Protein AF-A0A7C4X3C9-F1 (afdb_monomer_lite)

Sequence (145 aa):
VLLFEVGSKKFLLVAADANNAVRGLRERLVNDVKIDGVKVVEICTSDTHSASGKARSPIGYSPLGELTGVDGIVNAVKELAKKAEERLADATLNTKLAYAQVKVMGEKILNDFSKIFDKAFKVTKIGGKILLIELLAIIVAAVLA

Radius of gyration: 25.03 Å; chains: 1; bounding box: 43×40×77 Å

Structure (mmCIF, N/CA/C/O backbone):
data_AF-A0A7C4X3C9-F1
#
_entry.id   AF-A0A7C4X3C9-F1
#
loop_
_atom_site.group_PDB
_atom_site.id
_atom_site.type_symbol
_atom_site.label_atom_id
_atom_site.label_alt_id
_atom_site.label_comp_id
_atom_site.label_asym_id
_atom_site.label_entity_id
_atom_site.label_seq_id
_atom_site.pdbx_PDB_ins_code
_atom_site.Cartn_x
_atom_site.Cartn_y
_atom_site.Cartn_z
_atom_site.occupancy
_atom_site.B_iso_or_equiv
_atom_site.auth_seq_id
_atom_site.auth_comp_id
_atom_site.auth_asym_id
_atom_site.auth_atom_id
_atom_site.pdbx_PDB_model_num
ATOM 1 N N . VAL A 1 1 ? -3.521 -6.090 10.541 1.00 94.50 1 VAL A N 1
ATOM 2 C CA . VAL A 1 1 ? -4.866 -5.507 10.327 1.00 94.50 1 VAL A CA 1
ATOM 3 C C . VAL A 1 1 ? -5.299 -4.845 11.619 1.00 94.50 1 VAL A C 1
ATOM 5 O O . VAL A 1 1 ? -5.188 -5.478 12.659 1.00 94.50 1 VAL A O 1
ATOM 8 N N . LEU A 1 2 ? -5.716 -3.587 11.553 1.00 95.19 2 LEU A N 1
ATOM 9 C CA . LEU A 1 2 ? -6.186 -2.783 12.674 1.00 95.19 2 LEU A CA 1
ATOM 10 C C . LEU A 1 2 ? -7.573 -2.245 12.321 1.00 95.19 2 LEU A C 1
ATOM 12 O O . LEU A 1 2 ? -7.724 -1.579 11.299 1.00 95.19 2 LEU A O 1
ATOM 16 N N . LEU A 1 3 ? -8.561 -2.536 13.160 1.00 95.38 3 LEU A N 1
ATOM 17 C CA . LEU A 1 3 ? -9.894 -1.952 13.083 1.00 95.38 3 LEU A CA 1
ATOM 18 C C . LEU A 1 3 ? -10.056 -1.006 14.269 1.00 95.38 3 LEU A C 1
ATOM 20 O O . LEU A 1 3 ? -9.744 -1.383 15.397 1.00 95.38 3 LEU A O 1
ATOM 24 N N . PHE A 1 4 ? -10.528 0.207 14.021 1.00 94.69 4 PHE A N 1
ATOM 25 C CA . PHE A 1 4 ? -10.830 1.163 15.081 1.00 94.69 4 PHE A CA 1
ATOM 26 C C . PHE A 1 4 ? -12.105 1.934 14.758 1.00 94.69 4 PHE A C 1
ATOM 28 O O . PHE A 1 4 ? -12.446 2.133 13.591 1.00 94.69 4 PHE A O 1
ATOM 35 N N . GLU A 1 5 ? -12.814 2.359 15.799 1.00 94.00 5 GLU A N 1
ATOM 36 C CA . GLU A 1 5 ? -14.067 3.095 15.687 1.00 94.00 5 GLU A CA 1
ATOM 37 C C . GLU A 1 5 ? -13.925 4.486 16.301 1.00 94.00 5 GLU A C 1
ATOM 39 O O . GLU A 1 5 ? -13.414 4.639 17.408 1.00 94.00 5 GLU A O 1
ATOM 44 N N . VAL A 1 6 ? -14.372 5.512 15.574 1.00 92.06 6 VAL A N 1
ATOM 45 C CA . VAL A 1 6 ? -14.415 6.896 16.064 1.00 92.06 6 VAL A CA 1
ATOM 46 C C . VAL A 1 6 ? -15.751 7.509 15.668 1.00 92.06 6 VAL A C 1
ATOM 48 O O . VAL A 1 6 ? -16.080 7.578 14.482 1.00 92.06 6 VAL A O 1
ATOM 51 N N . GLY A 1 7 ? -16.530 7.957 16.656 1.00 90.25 7 GLY A N 1
ATOM 52 C CA . GLY A 1 7 ? -17.842 8.570 16.419 1.00 90.25 7 GLY A CA 1
ATOM 53 C C . GLY A 1 7 ? -18.795 7.659 15.636 1.00 90.25 7 GLY A C 1
ATOM 54 O O . GLY A 1 7 ? -19.381 8.099 14.645 1.00 90.25 7 GLY A O 1
ATOM 55 N N . SER A 1 8 ? -18.886 6.385 16.035 1.00 88.88 8 SER A N 1
ATOM 56 C CA . SER A 1 8 ? -19.740 5.360 15.409 1.00 88.88 8 SER A CA 1
ATOM 57 C C . SER A 1 8 ? -19.418 5.050 13.942 1.00 88.88 8 SER A C 1
ATOM 59 O O . SER A 1 8 ? -20.273 4.599 13.177 1.00 88.88 8 SER A O 1
ATOM 61 N N . LYS A 1 9 ? -18.181 5.318 13.513 1.00 91.12 9 LYS A N 1
ATOM 62 C CA . LYS A 1 9 ? -17.665 4.977 12.182 1.00 91.12 9 LYS A CA 1
ATOM 63 C C . LYS A 1 9 ? -16.442 4.092 12.348 1.00 91.12 9 LYS A C 1
ATOM 65 O O . LYS A 1 9 ? -15.502 4.494 13.033 1.00 91.12 9 LYS A O 1
ATOM 70 N N . LYS A 1 10 ? -16.436 2.928 11.698 1.00 93.31 10 LYS A N 1
ATOM 71 C CA . LYS A 1 10 ? -15.297 2.009 11.728 1.00 93.31 10 LYS A CA 1
ATOM 72 C C . LYS A 1 10 ? -14.343 2.279 10.565 1.00 93.31 10 LYS A C 1
ATOM 74 O O . LYS A 1 10 ? -14.763 2.613 9.452 1.00 93.31 10 LYS A O 1
ATOM 79 N N . PHE A 1 11 ? -13.058 2.100 10.829 1.00 94.69 11 PHE A N 1
ATOM 80 C CA . PHE A 1 11 ? -11.954 2.306 9.900 1.00 94.69 11 PHE A CA 1
ATOM 81 C C . PHE A 1 11 ? -11.044 1.080 9.944 1.00 94.69 11 PHE A C 1
ATOM 83 O O . PHE A 1 11 ? -10.670 0.629 11.027 1.00 94.69 11 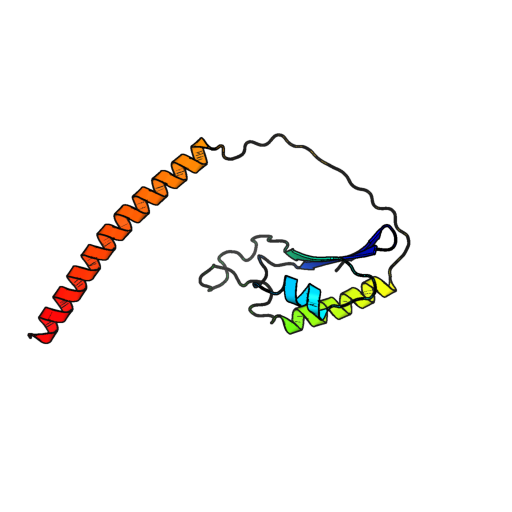PHE A O 1
ATOM 90 N N . LEU A 1 12 ? -10.692 0.542 8.775 1.00 95.62 12 LEU A N 1
ATOM 91 C CA . LEU A 1 12 ? -9.847 -0.640 8.636 1.00 95.62 12 LEU A CA 1
ATOM 92 C C . LEU A 1 12 ? -8.511 -0.262 7.994 1.00 95.62 12 LEU A C 1
ATOM 94 O O . LEU A 1 12 ? -8.465 0.156 6.839 1.00 95.62 12 LEU A O 1
ATOM 98 N N . LEU A 1 13 ? -7.423 -0.458 8.733 1.00 95.56 13 LEU A N 1
ATOM 99 C CA . LEU A 1 13 ? -6.057 -0.271 8.258 1.00 95.56 13 LEU A CA 1
ATOM 100 C C . LEU A 1 13 ? -5.357 -1.629 8.124 1.00 95.56 13 LEU A C 1
ATOM 102 O O . LEU A 1 13 ? -5.218 -2.396 9.083 1.00 95.56 13 LEU A O 1
ATOM 106 N N . VAL A 1 14 ? -4.877 -1.935 6.928 1.00 95.81 14 VAL A N 1
ATOM 107 C CA . VAL A 1 14 ? -4.144 -3.160 6.616 1.00 95.81 14 VAL A CA 1
ATOM 108 C C . VAL A 1 14 ? -2.680 -2.800 6.417 1.00 95.81 14 VAL A C 1
ATOM 110 O O . VAL A 1 14 ? -2.320 -2.222 5.406 1.00 95.81 14 VAL A O 1
ATOM 113 N N . ALA A 1 15 ? -1.821 -3.151 7.368 1.00 95.25 15 ALA A N 1
ATOM 114 C CA . ALA A 1 15 ? -0.375 -3.070 7.181 1.00 95.25 15 ALA A CA 1
ATOM 115 C C . ALA A 1 15 ? 0.151 -4.417 6.670 1.00 95.25 15 ALA A C 1
ATOM 117 O O . ALA A 1 15 ? -0.150 -5.453 7.271 1.00 95.25 15 ALA A O 1
ATOM 118 N N . ALA A 1 16 ? 0.922 -4.397 5.588 1.00 93.75 16 ALA A N 1
ATOM 119 C CA . ALA A 1 16 ? 1.577 -5.565 5.016 1.00 93.75 16 ALA A CA 1
ATOM 120 C C . ALA A 1 16 ? 3.087 -5.333 4.914 1.00 93.75 16 ALA A C 1
ATOM 122 O O . ALA A 1 16 ? 3.531 -4.264 4.494 1.00 93.75 16 ALA A O 1
ATOM 123 N N . ASP A 1 17 ? 3.876 -6.345 5.275 1.00 91.06 17 ASP A N 1
ATOM 124 C CA . ASP A 1 17 ? 5.317 -6.304 5.044 1.00 91.06 17 ASP A CA 1
ATOM 125 C C . ASP A 1 17 ? 5.609 -6.632 3.578 1.00 91.06 17 ASP A C 1
ATOM 127 O O . ASP A 1 17 ? 5.611 -7.787 3.156 1.00 91.06 17 ASP A O 1
ATOM 131 N N . ALA A 1 18 ? 5.741 -5.582 2.779 1.00 89.38 18 ALA A N 1
ATOM 132 C CA . ALA A 1 18 ? 5.942 -5.650 1.344 1.00 89.38 18 ALA A CA 1
ATOM 133 C C . ALA A 1 18 ? 6.528 -4.326 0.853 1.00 89.38 18 ALA A C 1
ATOM 135 O O . ALA A 1 18 ? 6.483 -3.323 1.562 1.00 89.38 18 ALA A O 1
ATOM 136 N N . ASN A 1 19 ? 7.043 -4.320 -0.376 1.00 88.00 19 ASN A N 1
ATOM 137 C CA . ASN A 1 19 ? 7.467 -3.092 -1.045 1.00 88.00 19 ASN A CA 1
ATOM 138 C C . ASN A 1 19 ? 6.236 -2.284 -1.495 1.00 88.00 19 ASN A C 1
ATOM 140 O O . ASN A 1 19 ? 5.725 -1.466 -0.742 1.00 88.00 19 ASN A O 1
ATOM 144 N N . ASN A 1 20 ? 5.687 -2.602 -2.668 1.00 90.56 20 ASN A N 1
ATOM 145 C CA . ASN A 1 20 ? 4.445 -2.027 -3.182 1.00 90.56 20 ASN A CA 1
ATOM 146 C C . ASN A 1 20 ? 3.364 -3.098 -3.303 1.00 90.56 20 ASN A C 1
ATOM 148 O O . ASN A 1 20 ? 3.658 -4.289 -3.264 1.00 90.56 20 ASN A O 1
ATOM 152 N N . ALA A 1 21 ? 2.118 -2.677 -3.499 1.00 93.44 21 ALA A N 1
ATOM 153 C CA . ALA A 1 21 ? 1.008 -3.555 -3.851 1.00 93.44 21 ALA A CA 1
ATOM 154 C C . ALA A 1 21 ? 0.733 -3.547 -5.358 1.00 93.44 21 ALA A C 1
ATOM 156 O O . ALA A 1 21 ? 0.992 -2.557 -6.047 1.00 93.44 21 ALA A O 1
ATOM 157 N N . VAL A 1 22 ? 0.163 -4.639 -5.874 1.00 95.12 22 VAL A N 1
ATOM 158 C CA . VAL A 1 22 ? -0.384 -4.646 -7.234 1.00 95.12 22 VAL A CA 1
ATOM 159 C C . VAL A 1 22 ? -1.517 -3.626 -7.366 1.00 95.12 22 VAL A C 1
ATOM 161 O O . VAL A 1 22 ? -2.296 -3.389 -6.436 1.00 95.12 22 VAL A O 1
ATOM 164 N N . ARG A 1 23 ? -1.631 -3.027 -8.555 1.00 94.12 23 ARG A N 1
ATOM 165 C CA . ARG A 1 23 ? -2.728 -2.106 -8.878 1.00 94.12 23 ARG A CA 1
ATOM 166 C C . ARG A 1 23 ? -4.069 -2.823 -8.720 1.00 94.12 23 ARG A C 1
ATOM 168 O O . ARG A 1 23 ? -4.202 -3.972 -9.128 1.00 94.12 23 ARG A O 1
ATOM 175 N N . GLY A 1 24 ? -5.059 -2.142 -8.151 1.00 94.62 24 GLY A N 1
ATOM 176 C CA . GLY A 1 24 ? -6.387 -2.713 -7.935 1.00 94.62 24 GLY A CA 1
ATOM 177 C C . GLY A 1 24 ? -6.551 -3.469 -6.615 1.00 94.62 24 GLY A C 1
ATOM 178 O O . GLY A 1 24 ? -7.686 -3.753 -6.241 1.00 94.62 24 GLY A O 1
ATOM 179 N N . LEU A 1 25 ? -5.474 -3.796 -5.880 1.00 95.62 25 LEU A N 1
ATOM 180 C CA . LEU A 1 25 ? -5.598 -4.525 -4.608 1.00 95.62 25 LEU A CA 1
ATOM 181 C C . LEU A 1 25 ? -6.406 -3.730 -3.575 1.00 95.62 25 LEU A C 1
ATOM 183 O O . LEU A 1 25 ? -7.279 -4.287 -2.916 1.00 95.62 25 LEU A O 1
ATOM 187 N N . ARG A 1 26 ? -6.150 -2.424 -3.459 1.00 95.00 26 ARG A N 1
ATOM 188 C CA . ARG A 1 26 ? -6.881 -1.536 -2.544 1.00 95.00 26 ARG A CA 1
ATOM 189 C C . ARG A 1 26 ? -8.371 -1.507 -2.883 1.00 95.00 26 ARG A C 1
ATOM 191 O O . ARG A 1 26 ? -9.208 -1.683 -2.007 1.00 95.00 26 ARG A O 1
ATOM 198 N N . GLU A 1 27 ? -8.700 -1.358 -4.161 1.00 94.38 27 GLU A N 1
ATOM 199 C CA . GLU A 1 27 ? -10.076 -1.338 -4.659 1.00 94.38 27 GLU A CA 1
ATOM 200 C C . GLU A 1 27 ? -10.781 -2.674 -4.401 1.00 94.38 27 GLU A C 1
ATOM 202 O O . GLU A 1 27 ? -11.926 -2.696 -3.954 1.00 94.38 27 GLU A O 1
ATOM 207 N N . ARG A 1 28 ? -10.083 -3.794 -4.621 1.00 95.06 28 ARG A N 1
ATOM 208 C CA . ARG A 1 28 ? -10.585 -5.134 -4.291 1.00 95.06 28 ARG A CA 1
ATOM 209 C C . ARG A 1 28 ? -10.855 -5.282 -2.798 1.00 95.06 28 ARG A C 1
ATOM 211 O O . ARG A 1 28 ? -11.894 -5.814 -2.434 1.00 95.06 28 ARG A O 1
ATOM 218 N N . LEU A 1 29 ? -9.989 -4.761 -1.929 1.00 93.88 29 LEU A N 1
ATOM 219 C CA . LEU A 1 29 ? -10.224 -4.779 -0.483 1.00 93.88 29 LEU A CA 1
ATOM 220 C C . LEU A 1 29 ? -11.450 -3.946 -0.090 1.00 93.88 29 LEU A C 1
ATOM 222 O O . LEU A 1 29 ? -12.296 -4.439 0.654 1.00 93.88 29 LEU A O 1
ATOM 226 N N . VAL A 1 30 ? -11.582 -2.728 -0.622 1.00 92.62 30 VAL A N 1
ATOM 227 C CA . VAL A 1 30 ? -12.747 -1.856 -0.385 1.00 92.62 30 VAL A CA 1
ATOM 228 C C . VAL A 1 30 ? -14.049 -2.545 -0.810 1.00 92.62 30 VAL A C 1
ATOM 230 O O . VAL A 1 30 ? -15.036 -2.510 -0.077 1.00 92.62 30 VAL A O 1
ATOM 233 N N . ASN A 1 31 ? -14.049 -3.194 -1.975 1.00 91.50 31 ASN A N 1
ATOM 234 C CA . ASN A 1 31 ? -15.249 -3.801 -2.543 1.00 91.50 31 ASN A CA 1
ATOM 235 C C . ASN A 1 31 ? -15.607 -5.145 -1.916 1.00 91.50 31 ASN A C 1
ATOM 237 O O . ASN A 1 31 ? -16.792 -5.433 -1.766 1.00 91.50 31 ASN A O 1
ATOM 241 N N . ASP A 1 32 ? -14.618 -5.965 -1.566 1.00 90.62 32 ASP A N 1
ATOM 242 C CA . ASP A 1 32 ? -14.871 -7.362 -1.235 1.00 90.62 32 ASP A CA 1
ATOM 243 C C . ASP A 1 32 ? -14.910 -7.601 0.269 1.00 90.62 32 ASP A C 1
ATOM 245 O O . ASP A 1 32 ? -15.679 -8.462 0.690 1.00 90.62 32 ASP A O 1
ATOM 249 N N . VAL A 1 33 ? -14.106 -6.891 1.078 1.00 84.94 33 VAL A N 1
ATOM 250 C CA . VAL A 1 33 ? -13.974 -7.166 2.524 1.00 84.94 33 VAL A CA 1
ATOM 251 C C . VAL A 1 33 ? -15.286 -6.941 3.274 1.00 84.94 33 VAL A C 1
ATOM 253 O O . VAL A 1 33 ? -15.565 -7.718 4.178 1.00 84.94 33 VAL A O 1
ATOM 256 N N . LYS A 1 34 ? -16.069 -5.928 2.868 1.00 79.81 34 LYS A N 1
ATOM 257 C CA . LYS A 1 34 ? -17.407 -5.548 3.372 1.00 79.81 34 LYS A CA 1
ATOM 258 C C . LYS A 1 34 ? -17.692 -5.994 4.813 1.00 79.81 34 LYS A C 1
ATOM 260 O O . LYS A 1 34 ? -18.258 -7.058 5.043 1.00 79.81 34 LYS A O 1
ATOM 265 N N . ILE A 1 35 ? -17.331 -5.140 5.766 1.00 76.00 35 ILE A N 1
ATOM 266 C CA . ILE A 1 35 ? -17.639 -5.313 7.192 1.00 76.00 35 ILE A CA 1
ATOM 267 C C . ILE A 1 35 ? -18.614 -4.221 7.608 1.00 76.00 35 ILE A C 1
ATOM 269 O O . ILE A 1 35 ? -18.460 -3.060 7.210 1.00 76.00 35 ILE A O 1
ATOM 273 N N . ASP A 1 36 ? -19.607 -4.588 8.411 1.00 79.69 36 ASP A N 1
ATOM 274 C CA . ASP A 1 36 ? -20.685 -3.692 8.805 1.00 79.69 36 ASP A CA 1
ATOM 275 C C . ASP A 1 36 ? -20.159 -2.466 9.563 1.00 79.69 36 ASP A C 1
ATOM 277 O O . ASP A 1 36 ? -19.486 -2.548 10.595 1.00 79.69 36 ASP A O 1
ATOM 281 N N . GLY A 1 37 ? -20.483 -1.286 9.031 1.00 79.75 37 GLY A N 1
ATOM 282 C CA . GLY A 1 37 ? -20.086 0.003 9.601 1.00 79.75 37 GLY A CA 1
ATOM 283 C C . GLY A 1 37 ? -18.673 0.474 9.234 1.00 79.75 37 GLY A C 1
ATOM 284 O O . GLY A 1 37 ? -18.299 1.583 9.632 1.00 79.75 37 GLY A O 1
ATOM 285 N N . VAL A 1 38 ? -17.898 -0.301 8.459 1.00 86.00 38 VAL A N 1
ATOM 286 C CA . VAL A 1 38 ? -16.583 0.133 7.957 1.00 86.00 38 VAL A CA 1
ATOM 287 C C . VAL A 1 38 ? -16.753 1.122 6.810 1.00 86.00 38 VAL A C 1
ATOM 289 O O . VAL A 1 38 ? -17.265 0.787 5.745 1.00 86.00 38 VAL A O 1
ATOM 292 N N . LYS A 1 39 ? -16.309 2.363 7.031 1.00 83.81 39 LYS A N 1
ATOM 293 C CA . LYS A 1 39 ? -16.395 3.446 6.039 1.00 83.81 39 LYS A CA 1
ATOM 294 C C . LYS A 1 39 ? -15.164 3.567 5.156 1.00 83.81 39 LYS A C 1
ATOM 296 O O . LYS A 1 39 ? -15.271 4.049 4.034 1.00 83.81 39 LYS A O 1
ATOM 301 N N . VAL A 1 40 ? -14.004 3.192 5.684 1.00 88.12 40 VAL A N 1
ATOM 302 C CA . VAL A 1 40 ? -12.714 3.352 5.012 1.00 88.12 40 VAL A CA 1
ATOM 303 C C . VAL A 1 40 ? -11.911 2.078 5.197 1.00 88.12 40 VAL A C 1
ATOM 305 O O . VAL A 1 40 ? -11.777 1.588 6.320 1.00 88.12 40 VAL A O 1
ATOM 308 N N . VAL A 1 41 ? -11.373 1.574 4.091 1.00 93.81 41 VAL A N 1
ATOM 309 C CA . VAL A 1 41 ? -10.418 0.469 4.058 1.00 93.81 41 VAL A CA 1
ATOM 310 C C . VAL A 1 41 ? -9.175 0.982 3.363 1.00 93.81 41 VAL A C 1
ATOM 312 O O . VAL A 1 41 ? -9.259 1.412 2.215 1.00 93.81 41 VAL A O 1
ATOM 315 N N . GLU A 1 42 ? -8.038 0.923 4.046 1.00 94.69 42 GLU A N 1
ATOM 316 C CA . GLU A 1 42 ? -6.758 1.276 3.447 1.00 94.69 42 GLU A CA 1
ATOM 317 C C . GLU A 1 42 ? -5.696 0.213 3.675 1.00 94.69 42 GLU A C 1
ATOM 319 O O . GLU A 1 42 ? -5.658 -0.440 4.720 1.00 94.69 42 GLU A O 1
ATOM 324 N N . ILE A 1 43 ? -4.833 0.044 2.673 1.00 95.06 43 ILE A N 1
ATOM 325 C CA . ILE A 1 43 ? -3.683 -0.855 2.722 1.00 95.06 43 ILE A CA 1
ATOM 326 C C . ILE A 1 43 ? -2.389 -0.053 2.636 1.00 95.06 43 ILE A C 1
ATOM 328 O O . ILE A 1 43 ? -2.217 0.799 1.768 1.00 95.06 43 ILE A O 1
ATOM 332 N N . CYS A 1 44 ? -1.473 -0.344 3.548 1.00 94.31 44 CYS A N 1
ATOM 333 C CA . CYS A 1 44 ? -0.162 0.268 3.647 1.00 94.31 44 CYS A CA 1
ATOM 334 C C . CYS A 1 44 ? 0.899 -0.826 3.583 1.00 94.31 44 CYS A C 1
ATOM 336 O O . CYS A 1 44 ? 0.766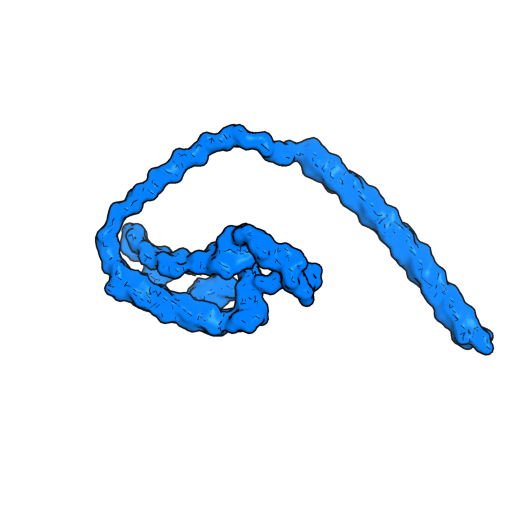 -1.877 4.216 1.00 94.31 44 CYS A O 1
ATOM 338 N N . THR A 1 45 ? 1.963 -0.562 2.842 1.00 93.56 45 THR A N 1
ATOM 339 C CA . THR A 1 45 ? 3.135 -1.426 2.764 1.00 93.56 45 THR A CA 1
ATOM 340 C C . THR A 1 45 ? 4.297 -0.792 3.526 1.00 93.56 45 THR A C 1
ATOM 342 O O . THR A 1 45 ? 4.377 0.430 3.645 1.00 93.56 45 THR A O 1
ATOM 345 N N . SER A 1 46 ? 5.155 -1.621 4.120 1.00 89.12 46 SER A N 1
ATOM 346 C CA . SER A 1 46 ? 6.293 -1.167 4.933 1.00 89.12 46 SER A CA 1
ATOM 347 C C . SER A 1 46 ? 7.419 -0.546 4.100 1.00 89.12 46 SER A C 1
ATOM 349 O O . SER A 1 46 ? 8.160 0.282 4.620 1.00 89.12 46 SER A O 1
ATOM 351 N N . ASP A 1 47 ? 7.564 -0.995 2.850 1.00 85.38 47 ASP A N 1
ATOM 352 C CA . ASP A 1 47 ? 8.681 -0.727 1.944 1.00 85.38 47 ASP A CA 1
ATOM 353 C C . ASP A 1 47 ? 10.038 -0.617 2.650 1.00 85.38 47 ASP A C 1
ATOM 355 O O . ASP A 1 47 ? 10.758 0.377 2.576 1.00 85.38 47 ASP A O 1
ATOM 359 N N . THR A 1 48 ? 10.413 -1.689 3.354 1.00 80.06 48 THR A N 1
ATOM 360 C CA . THR A 1 48 ? 11.700 -1.749 4.066 1.00 80.06 48 THR A CA 1
ATOM 361 C C . THR A 1 48 ? 12.918 -1.775 3.130 1.00 80.06 48 THR A C 1
ATOM 363 O O . THR A 1 48 ? 14.046 -1.835 3.617 1.00 80.06 48 THR A O 1
ATOM 366 N N . HIS A 1 49 ? 12.725 -1.804 1.800 1.00 75.06 49 HIS A N 1
ATOM 367 C CA . HIS A 1 49 ? 13.749 -1.997 0.758 1.00 75.06 49 HIS A CA 1
ATOM 368 C C . HIS A 1 49 ? 14.683 -3.215 0.934 1.00 75.06 49 HIS A C 1
ATOM 370 O O . HIS A 1 49 ? 15.586 -3.432 0.124 1.00 75.06 49 HIS A O 1
ATOM 376 N N . SER A 1 50 ? 14.439 -4.079 1.920 1.00 72.06 50 SER A N 1
ATOM 377 C CA . SER A 1 50 ? 15.272 -5.244 2.249 1.00 72.06 50 SER A CA 1
ATOM 378 C C . SER A 1 50 ? 15.358 -6.282 1.117 1.00 72.06 50 SER A C 1
ATOM 380 O O . SER A 1 50 ? 16.359 -6.999 0.996 1.00 72.06 50 SER A O 1
ATOM 382 N N . ALA A 1 51 ? 14.327 -6.344 0.269 1.00 66.31 51 ALA A N 1
ATOM 383 C CA . ALA A 1 51 ? 14.215 -7.235 -0.887 1.00 66.31 51 ALA A CA 1
ATOM 384 C C . ALA A 1 51 ? 14.536 -6.557 -2.238 1.00 66.31 51 ALA A C 1
ATOM 386 O O . ALA A 1 51 ? 14.524 -7.221 -3.277 1.00 66.31 51 ALA A O 1
ATOM 387 N N . SER A 1 52 ? 14.831 -5.253 -2.243 1.00 67.31 52 SER A N 1
ATOM 388 C CA . SER A 1 52 ? 15.059 -4.472 -3.464 1.00 67.31 52 SER A CA 1
ATOM 389 C C . SER A 1 52 ? 16.312 -4.946 -4.206 1.00 67.31 52 SER A C 1
ATOM 391 O O . SER A 1 52 ? 17.372 -5.109 -3.605 1.00 67.31 52 SER A O 1
ATOM 393 N N . GLY A 1 53 ? 16.198 -5.190 -5.514 1.00 64.50 53 GLY A N 1
ATOM 394 C CA . GLY A 1 53 ? 17.299 -5.659 -6.365 1.00 64.50 53 GLY A CA 1
ATOM 395 C C . GLY A 1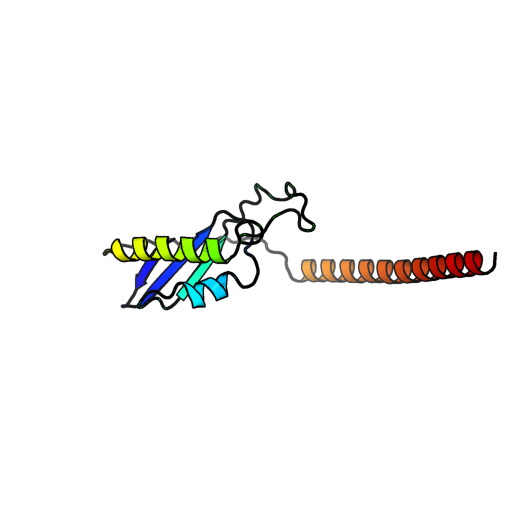 53 ? 17.668 -7.137 -6.187 1.00 64.50 53 GLY A C 1
ATOM 396 O O . GLY A 1 53 ? 18.577 -7.617 -6.859 1.00 64.50 53 GLY A O 1
ATOM 397 N N . LYS A 1 54 ? 16.970 -7.873 -5.309 1.00 70.94 54 LYS A N 1
ATOM 398 C CA . LYS A 1 54 ? 17.178 -9.318 -5.104 1.00 70.94 54 LYS A CA 1
ATOM 399 C C . LYS A 1 54 ? 16.259 -10.172 -5.973 1.00 70.94 54 LYS A C 1
ATOM 401 O O . LYS A 1 54 ? 16.598 -11.313 -6.283 1.00 70.94 54 LYS A O 1
ATOM 406 N N . ALA A 1 55 ? 15.103 -9.641 -6.367 1.00 72.69 55 ALA A N 1
ATOM 407 C CA . ALA A 1 55 ? 14.194 -10.349 -7.255 1.00 72.69 55 ALA A CA 1
ATOM 408 C C . ALA A 1 55 ? 14.673 -10.233 -8.707 1.00 72.69 55 ALA A C 1
ATOM 410 O O . ALA A 1 55 ? 14.963 -9.138 -9.190 1.00 72.69 55 ALA A O 1
ATOM 411 N N . ARG A 1 56 ? 14.680 -11.355 -9.433 1.00 72.56 56 ARG A N 1
ATOM 412 C CA . ARG A 1 56 ? 14.858 -11.381 -10.895 1.00 72.56 56 ARG A CA 1
ATOM 413 C C . ARG A 1 56 ? 13.567 -10.957 -11.606 1.00 72.56 56 ARG A C 1
ATOM 415 O O . ARG A 1 56 ? 13.022 -11.712 -12.403 1.00 72.56 56 ARG A O 1
ATOM 422 N N . SER A 1 57 ? 13.052 -9.775 -11.282 1.00 77.62 57 SER A N 1
ATOM 423 C CA . SER A 1 57 ? 11.926 -9.156 -11.985 1.00 77.62 57 SER A CA 1
ATOM 424 C C . SER A 1 57 ? 12.404 -7.904 -12.731 1.00 77.62 57 SER A C 1
ATOM 426 O O . SER A 1 57 ? 13.407 -7.308 -12.327 1.00 77.62 57 SER A O 1
ATOM 428 N N . PRO A 1 58 ? 11.700 -7.456 -13.789 1.00 76.62 58 PRO A N 1
ATOM 429 C CA . PRO A 1 58 ? 12.077 -6.254 -14.542 1.00 76.62 58 PRO A CA 1
ATOM 430 C C . PRO A 1 58 ? 12.190 -4.989 -13.683 1.00 76.62 58 PRO A C 1
ATOM 432 O O . PRO A 1 58 ? 12.931 -4.073 -14.024 1.00 76.62 58 PRO A O 1
ATOM 435 N N . ILE A 1 59 ? 11.456 -4.945 -12.568 1.00 81.12 59 ILE A N 1
ATOM 436 C CA . ILE A 1 59 ? 11.431 -3.820 -11.626 1.00 81.12 59 ILE A CA 1
ATOM 437 C C . ILE A 1 59 ? 12.250 -4.084 -10.350 1.00 81.12 59 ILE A C 1
ATOM 439 O O . ILE A 1 59 ? 12.286 -3.237 -9.465 1.00 81.12 59 ILE A O 1
ATOM 443 N N . GLY A 1 60 ? 12.918 -5.240 -10.237 1.00 79.94 60 GLY A N 1
ATOM 444 C CA . GLY A 1 60 ? 13.827 -5.577 -9.132 1.00 79.94 60 GLY A CA 1
ATOM 445 C C . GLY A 1 60 ? 13.163 -5.995 -7.811 1.00 79.94 60 GLY A C 1
ATOM 446 O O . GLY A 1 60 ? 13.866 -6.194 -6.820 1.00 79.94 60 GLY A O 1
ATOM 447 N N . TYR A 1 61 ? 11.837 -6.140 -7.776 1.00 83.12 61 TYR A N 1
ATOM 448 C CA . TYR A 1 61 ? 11.048 -6.666 -6.652 1.00 83.12 61 TYR A CA 1
ATOM 449 C C . TYR A 1 61 ? 9.734 -7.293 -7.158 1.00 83.12 61 TYR A C 1
ATOM 451 O O . TYR A 1 61 ? 9.385 -7.135 -8.328 1.00 83.12 61 TYR A O 1
ATOM 459 N N . SER A 1 62 ? 9.007 -8.003 -6.291 1.00 87.50 62 SER A N 1
ATOM 460 C CA . SER A 1 62 ? 7.656 -8.504 -6.585 1.00 87.50 62 SER A CA 1
ATOM 461 C C . SER A 1 62 ? 6.623 -7.753 -5.732 1.00 87.50 62 SER A C 1
ATOM 463 O O . SER A 1 62 ? 6.754 -7.766 -4.502 1.00 87.50 62 SER A O 1
ATOM 465 N N . PRO A 1 63 ? 5.643 -7.044 -6.327 1.00 91.06 63 PRO A N 1
ATOM 466 C CA . PRO A 1 63 ? 4.595 -6.370 -5.570 1.00 91.06 63 PRO A CA 1
ATOM 467 C C . PRO A 1 63 ? 3.696 -7.365 -4.823 1.00 91.06 63 PRO A C 1
ATOM 469 O O . PRO A 1 63 ? 3.396 -8.456 -5.310 1.00 91.06 63 PRO A O 1
ATOM 472 N N . LEU A 1 64 ? 3.185 -6.958 -3.662 1.00 93.25 64 LEU A N 1
ATOM 473 C CA . LEU A 1 64 ? 2.187 -7.705 -2.907 1.00 93.25 64 LEU A CA 1
ATOM 474 C C . LEU A 1 64 ? 0.971 -8.004 -3.790 1.00 93.25 64 LEU A C 1
ATOM 476 O O . LEU A 1 64 ? 0.314 -7.089 -4.288 1.00 93.25 64 LEU A O 1
ATOM 480 N N . GLY A 1 65 ? 0.673 -9.293 -3.942 1.00 94.19 65 GLY A N 1
ATOM 481 C CA . GLY A 1 65 ? -0.419 -9.804 -4.770 1.00 94.19 65 GLY A CA 1
ATOM 482 C C . GLY A 1 65 ? 0.003 -10.324 -6.140 1.00 94.19 65 GLY A C 1
ATOM 483 O O . GLY A 1 65 ? -0.798 -11.016 -6.758 1.00 94.19 65 GLY A O 1
ATOM 484 N N . GLU A 1 66 ? 1.238 -10.079 -6.590 1.00 92.38 66 GLU A N 1
ATOM 485 C CA . GLU A 1 66 ? 1.743 -10.643 -7.850 1.00 92.38 66 GLU A CA 1
ATOM 486 C C . GLU A 1 66 ? 1.948 -12.160 -7.735 1.00 92.38 66 GLU A C 1
ATOM 488 O O . GLU A 1 66 ? 1.397 -12.918 -8.526 1.00 92.38 66 GLU A O 1
ATOM 493 N N . LEU A 1 67 ? 2.685 -12.609 -6.714 1.00 90.19 67 LEU A N 1
ATOM 494 C CA . LEU A 1 67 ? 2.939 -14.037 -6.475 1.00 90.19 67 LEU A CA 1
ATOM 495 C C . LEU A 1 67 ? 1.895 -14.681 -5.557 1.00 90.19 67 LEU A C 1
ATOM 497 O O . LEU A 1 67 ? 1.504 -15.824 -5.758 1.00 90.19 67 LEU A O 1
ATOM 501 N N . THR A 1 68 ? 1.441 -13.951 -4.536 1.00 90.62 68 THR A N 1
ATOM 502 C CA . THR A 1 68 ? 0.468 -14.442 -3.543 1.00 90.62 68 THR A CA 1
ATOM 503 C C . THR A 1 68 ? -0.957 -14.522 -4.100 1.00 90.62 68 THR A C 1
ATOM 505 O O . THR A 1 68 ? -1.785 -15.253 -3.564 1.00 90.62 68 THR A O 1
ATOM 508 N N . GLY A 1 69 ? -1.251 -13.772 -5.167 1.00 95.12 69 GLY A N 1
ATOM 509 C CA . GLY A 1 69 ? -2.597 -13.617 -5.705 1.00 95.12 69 GLY A CA 1
ATOM 510 C C . GLY A 1 69 ? -3.463 -12.665 -4.873 1.00 95.12 69 GLY A C 1
ATOM 511 O O . GLY A 1 69 ? -3.422 -12.638 -3.642 1.00 95.12 69 GLY A O 1
ATOM 512 N N . VAL A 1 70 ? -4.278 -11.867 -5.562 1.00 95.94 70 VAL A N 1
ATOM 513 C CA . VAL A 1 70 ? -5.143 -10.857 -4.933 1.00 95.94 70 VAL A CA 1
ATOM 514 C C . VAL A 1 70 ? -6.226 -11.496 -4.063 1.00 95.94 70 VAL A C 1
ATOM 516 O O . VAL A 1 70 ? -6.454 -11.039 -2.945 1.00 95.94 70 VAL A O 1
ATOM 519 N N . ASP A 1 71 ? -6.858 -12.574 -4.529 1.00 95.69 71 ASP A N 1
ATOM 520 C CA . ASP A 1 71 ? -7.974 -13.203 -3.811 1.00 95.69 71 ASP A CA 1
ATOM 521 C C . ASP A 1 71 ? -7.533 -13.808 -2.473 1.00 95.69 71 ASP A C 1
ATOM 523 O O . ASP A 1 71 ? -8.237 -13.684 -1.470 1.00 95.69 71 ASP A O 1
ATOM 527 N N . GLY A 1 72 ? -6.330 -14.391 -2.430 1.00 95.56 72 GLY A N 1
ATOM 528 C CA . GLY A 1 72 ? -5.741 -14.910 -1.196 1.00 95.56 72 GLY A CA 1
ATOM 529 C C . GLY A 1 72 ? -5.544 -13.810 -0.152 1.00 95.56 72 GLY A C 1
ATOM 530 O O . GLY A 1 72 ? -5.905 -13.984 1.012 1.00 95.56 72 GLY A O 1
ATOM 531 N N . ILE A 1 73 ? -5.054 -12.642 -0.578 1.00 96.25 73 ILE A N 1
ATOM 532 C CA . ILE A 1 73 ? -4.878 -11.482 0.304 1.00 96.25 73 ILE A CA 1
ATOM 533 C C . ILE A 1 73 ? -6.230 -10.955 0.788 1.00 96.25 73 ILE A C 1
ATOM 535 O O . ILE A 1 73 ? -6.393 -10.705 1.980 1.00 96.25 73 ILE A O 1
ATOM 539 N N . VAL A 1 74 ? -7.207 -10.801 -0.110 1.00 95.31 74 VAL A N 1
ATOM 540 C CA . VAL A 1 74 ? -8.551 -10.322 0.244 1.00 95.31 74 VAL A CA 1
ATOM 541 C C . VAL A 1 74 ? -9.195 -11.235 1.288 1.00 95.31 74 VAL A C 1
ATOM 543 O O . VAL A 1 74 ? -9.724 -10.744 2.285 1.00 95.31 74 VAL A O 1
ATOM 546 N N . ASN A 1 75 ? -9.111 -12.554 1.104 1.00 94.88 75 ASN A N 1
ATOM 547 C CA . ASN A 1 75 ? -9.657 -13.522 2.054 1.00 94.88 75 ASN A CA 1
ATOM 548 C C . ASN A 1 75 ? -8.929 -13.475 3.402 1.00 94.88 75 ASN A C 1
ATOM 550 O O . ASN A 1 75 ? -9.580 -13.422 4.445 1.00 94.88 75 ASN A O 1
ATOM 554 N N . ALA A 1 76 ? -7.597 -13.389 3.395 1.00 95.81 76 ALA A N 1
ATOM 555 C CA . ALA A 1 76 ? -6.828 -13.236 4.626 1.00 95.81 76 ALA A CA 1
ATOM 556 C C . ALA A 1 76 ? -7.208 -11.950 5.381 1.00 95.81 76 ALA A C 1
ATOM 558 O O . ALA A 1 76 ? -7.398 -11.972 6.598 1.00 95.81 76 ALA A O 1
ATOM 559 N N . VAL A 1 77 ? -7.379 -10.827 4.675 1.00 95.62 77 VAL A N 1
ATOM 560 C CA . VAL A 1 77 ? -7.814 -9.569 5.295 1.00 95.62 77 VAL A CA 1
ATOM 561 C C . VAL A 1 77 ? -9.227 -9.688 5.860 1.00 95.62 77 VAL A C 1
ATOM 563 O O . VAL A 1 77 ? -9.440 -9.228 6.978 1.00 95.62 77 VAL A O 1
ATOM 566 N N . LYS A 1 78 ? -10.170 -10.324 5.152 1.00 93.44 78 LYS A N 1
ATOM 567 C CA . LYS A 1 78 ? -11.535 -10.568 5.655 1.00 93.44 78 LYS A CA 1
ATOM 568 C C . LYS A 1 78 ? -11.530 -11.287 6.997 1.00 93.44 78 LYS A C 1
ATOM 570 O O . LYS A 1 78 ? -12.149 -10.820 7.950 1.00 93.44 78 LYS A O 1
ATOM 575 N N . GLU A 1 79 ? -10.805 -12.397 7.084 1.00 94.62 79 GLU A N 1
ATOM 576 C CA . GLU A 1 79 ? -10.723 -13.185 8.315 1.00 94.62 79 GLU A CA 1
ATOM 577 C C . GLU A 1 79 ? -10.084 -12.396 9.459 1.00 94.62 79 GLU A C 1
ATOM 579 O O . GLU A 1 79 ? -10.579 -12.406 10.588 1.00 94.62 79 GLU A O 1
ATOM 584 N N . LEU A 1 80 ? -8.990 -11.686 9.174 1.00 95.88 80 LEU A N 1
ATOM 585 C CA . LEU A 1 80 ? -8.295 -10.869 10.167 1.00 95.88 80 LEU A CA 1
ATOM 586 C C . LEU A 1 80 ? -9.146 -9.692 10.642 1.00 95.88 80 LEU A C 1
ATOM 588 O O . LEU A 1 80 ? -9.094 -9.331 11.815 1.00 95.88 80 LEU A O 1
ATOM 592 N N . ALA A 1 81 ? -9.923 -9.094 9.750 1.00 94.38 81 ALA A N 1
ATOM 593 C CA . ALA A 1 81 ? -10.758 -7.954 10.068 1.00 94.38 81 ALA A CA 1
ATOM 594 C C . ALA A 1 81 ? -11.998 -8.362 10.880 1.00 94.38 81 ALA A C 1
ATOM 596 O O . ALA A 1 81 ? -12.328 -7.669 11.839 1.00 94.38 81 ALA A O 1
ATOM 597 N N . LYS A 1 82 ? -12.595 -9.533 10.611 1.00 93.00 82 LYS A N 1
ATOM 598 C CA . LYS A 1 82 ? -13.629 -10.119 11.481 1.00 93.00 82 LYS A CA 1
ATOM 599 C C . LYS A 1 82 ? -13.100 -10.369 12.899 1.00 93.00 82 LYS A C 1
ATOM 601 O O . LYS A 1 82 ? -13.720 -9.965 13.875 1.00 93.00 82 LYS A O 1
ATOM 606 N N . LYS A 1 83 ? -11.903 -10.954 13.021 1.00 95.44 83 LYS A N 1
ATOM 607 C CA . LYS A 1 83 ? -11.244 -11.140 14.328 1.00 95.44 83 LYS A CA 1
ATOM 608 C C . LYS A 1 83 ? -10.940 -9.813 15.029 1.00 95.44 83 LYS A C 1
ATOM 610 O O . LYS A 1 83 ? -10.938 -9.760 16.254 1.00 95.44 83 LYS A O 1
ATOM 615 N N . ALA A 1 84 ? -10.632 -8.758 14.275 1.00 94.50 84 ALA A N 1
ATOM 616 C CA . ALA A 1 84 ? -10.407 -7.430 14.837 1.00 94.50 84 ALA A CA 1
ATOM 617 C C . ALA A 1 84 ? -11.713 -6.812 15.360 1.00 94.50 84 ALA A C 1
ATOM 619 O O . ALA A 1 84 ? -11.702 -6.197 16.420 1.00 94.50 84 ALA A O 1
ATOM 620 N N . GLU A 1 85 ? -12.827 -7.022 14.656 1.00 93.44 85 GLU A N 1
ATOM 621 C CA . GLU A 1 85 ? -14.165 -6.592 15.074 1.00 93.44 85 GLU A CA 1
ATOM 622 C C . GLU A 1 85 ? -14.632 -7.290 16.354 1.00 93.44 85 GLU A C 1
ATOM 624 O O . GLU A 1 85 ? -15.073 -6.621 17.283 1.00 93.44 85 GLU A O 1
ATOM 629 N N . GLU A 1 86 ? -14.448 -8.607 16.457 1.00 94.38 86 GLU A N 1
ATOM 630 C CA . GLU A 1 86 ? -14.769 -9.386 17.667 1.00 94.38 86 GLU A CA 1
ATOM 631 C C . GLU A 1 86 ? -13.973 -8.934 18.907 1.00 94.38 86 GLU A C 1
ATOM 633 O O . GLU A 1 86 ? -14.364 -9.207 20.040 1.00 94.38 86 GLU A O 1
ATOM 638 N N . ARG A 1 87 ? -12.842 -8.252 18.697 1.00 95.00 87 ARG A N 1
ATOM 639 C CA . ARG A 1 87 ? -11.934 -7.763 19.746 1.00 95.00 87 ARG A CA 1
ATOM 640 C C . ARG A 1 87 ? -12.003 -6.248 19.930 1.00 95.00 87 ARG A C 1
ATOM 642 O O . ARG A 1 87 ? -11.154 -5.696 20.632 1.00 95.00 87 ARG A O 1
ATOM 649 N N . LEU A 1 88 ? -12.954 -5.579 19.278 1.00 94.06 88 LEU A N 1
ATOM 650 C CA . LEU A 1 88 ? -13.131 -4.140 19.398 1.00 94.06 88 LEU A CA 1
ATOM 651 C C . LEU A 1 88 ? -13.517 -3.803 20.843 1.00 94.06 88 LEU A C 1
ATOM 653 O O . LEU A 1 88 ? -14.437 -4.390 21.408 1.00 94.06 88 LEU A O 1
ATOM 657 N N . ALA A 1 89 ? -12.783 -2.877 21.445 1.00 95.75 89 ALA A N 1
ATOM 658 C CA . ALA A 1 89 ? -12.967 -2.471 22.829 1.00 95.75 89 ALA A CA 1
ATOM 659 C C . ALA A 1 89 ? -12.575 -1.003 22.999 1.00 95.75 89 ALA A C 1
ATOM 661 O O . ALA A 1 89 ? -11.814 -0.460 22.189 1.00 95.75 89 ALA A O 1
ATOM 662 N N . ASP A 1 90 ? -13.065 -0.386 24.072 1.00 95.88 90 ASP A N 1
ATOM 663 C CA . ASP A 1 90 ? -12.686 0.973 24.440 1.00 95.88 90 ASP A CA 1
ATOM 664 C C . ASP A 1 90 ? -11.173 1.067 24.663 1.00 95.88 90 ASP A C 1
ATOM 666 O O . ASP A 1 90 ? -10.565 0.256 25.367 1.00 95.88 90 ASP A O 1
ATOM 670 N N . ALA A 1 91 ? -10.555 2.072 24.048 1.00 93.06 91 ALA A N 1
ATOM 671 C CA . ALA A 1 91 ? -9.118 2.278 24.101 1.00 93.06 91 ALA A CA 1
ATOM 672 C C . ALA A 1 91 ? -8.766 3.767 24.056 1.00 93.06 91 ALA A C 1
ATOM 674 O O . ALA A 1 91 ? -9.461 4.579 23.445 1.00 93.06 91 ALA A O 1
ATOM 675 N N . THR A 1 92 ? -7.628 4.113 24.656 1.00 93.25 92 THR A N 1
ATOM 676 C CA . THR A 1 92 ? -7.057 5.462 24.587 1.00 93.25 92 THR A CA 1
ATOM 677 C C . THR A 1 92 ? -5.998 5.514 23.492 1.00 93.25 92 THR A C 1
ATOM 679 O O . THR A 1 92 ? -5.001 4.794 23.548 1.00 93.25 92 THR A O 1
ATOM 682 N N . LEU A 1 93 ? -6.182 6.401 22.514 1.00 89.94 93 LEU A N 1
ATOM 683 C CA . LEU A 1 93 ? -5.185 6.675 21.482 1.00 89.94 93 LEU A CA 1
ATOM 684 C C . LEU A 1 93 ? -4.317 7.869 21.892 1.00 89.94 93 LEU A C 1
ATOM 686 O O . LEU A 1 93 ? -4.828 8.957 22.137 1.00 89.94 93 LEU A O 1
ATOM 690 N N . ASN A 1 94 ? -2.997 7.682 21.896 1.00 92.00 94 ASN A N 1
ATOM 691 C CA . ASN A 1 94 ? -2.035 8.766 22.074 1.00 92.00 94 ASN A CA 1
ATOM 692 C C . ASN A 1 94 ? -1.330 9.057 20.751 1.00 92.00 94 ASN A C 1
ATOM 694 O O . ASN A 1 94 ? -0.622 8.205 20.217 1.00 92.00 94 ASN A O 1
ATOM 698 N N . THR A 1 95 ? -1.475 10.279 20.248 1.00 91.06 95 THR A N 1
ATOM 699 C CA . THR A 1 95 ? -0.771 10.748 19.051 1.00 91.06 95 THR A CA 1
ATOM 700 C C . THR A 1 95 ? 0.315 11.739 19.438 1.00 91.06 95 THR A C 1
ATOM 702 O O . THR A 1 95 ? 0.060 12.679 20.190 1.00 91.06 95 THR A O 1
ATOM 705 N N . LYS A 1 96 ? 1.521 11.567 18.895 1.00 93.19 96 LYS A N 1
ATOM 706 C CA . LYS A 1 96 ? 2.601 12.552 19.000 1.00 93.19 96 LYS A CA 1
ATOM 707 C C . LYS A 1 96 ? 2.937 13.061 17.610 1.00 93.19 96 LYS A C 1
ATOM 709 O O . LYS A 1 96 ? 3.074 12.273 16.680 1.00 93.19 96 LYS A O 1
ATOM 714 N N . LEU A 1 97 ? 3.075 14.374 17.491 1.00 94.38 97 LEU A N 1
ATOM 715 C CA . LEU A 1 97 ? 3.527 15.027 16.271 1.00 94.38 97 LEU A CA 1
ATOM 716 C C . LEU A 1 97 ? 4.967 15.484 16.479 1.00 94.38 97 LEU A C 1
ATOM 718 O O . LEU A 1 97 ? 5.297 16.050 17.521 1.00 94.38 97 LEU A O 1
ATOM 722 N N . ALA A 1 98 ? 5.811 15.228 15.488 1.00 92.69 98 ALA A N 1
ATOM 723 C CA . ALA A 1 98 ? 7.183 15.704 15.450 1.00 92.69 98 ALA A CA 1
ATOM 724 C C . ALA A 1 98 ? 7.363 16.552 14.194 1.00 92.69 98 ALA A C 1
ATOM 726 O O . ALA A 1 98 ? 6.964 16.148 13.103 1.00 92.69 98 ALA A O 1
ATOM 727 N N . TYR A 1 99 ? 7.973 17.720 14.361 1.00 94.00 99 TYR A N 1
ATOM 728 C CA . TYR A 1 99 ? 8.292 18.625 13.266 1.00 94.00 99 TYR A CA 1
ATOM 729 C C . TYR A 1 99 ? 9.806 18.699 13.131 1.00 94.00 99 TYR A C 1
ATOM 731 O O . TYR A 1 99 ? 10.515 18.881 14.120 1.00 94.00 99 TYR A O 1
ATOM 739 N N . ALA A 1 100 ? 10.298 18.563 11.906 1.00 93.12 100 ALA A N 1
ATOM 740 C CA . ALA A 1 100 ? 11.708 18.703 11.587 1.00 93.12 100 ALA A CA 1
ATOM 741 C C . ALA A 1 100 ? 11.853 19.617 10.373 1.00 93.12 100 ALA A C 1
ATOM 743 O O . ALA A 1 100 ? 11.177 19.432 9.360 1.00 93.12 100 ALA A O 1
ATOM 744 N N . GLN A 1 101 ? 12.751 20.595 10.465 1.00 94.75 101 GLN A N 1
ATOM 745 C CA . GLN A 1 101 ? 13.136 21.387 9.308 1.00 94.75 101 GLN A CA 1
ATOM 746 C C . GLN A 1 101 ? 14.182 20.601 8.518 1.00 94.75 101 GLN A C 1
ATOM 748 O O . GLN A 1 101 ? 15.329 20.468 8.940 1.00 94.75 101 GLN A O 1
ATOM 753 N N . VAL A 1 102 ? 13.775 20.061 7.373 1.00 92.88 102 VAL A N 1
ATOM 754 C CA . VAL A 1 102 ? 14.648 19.297 6.478 1.00 92.88 102 VAL A CA 1
ATOM 755 C C . VAL A 1 102 ? 14.859 20.056 5.174 1.00 92.88 102 VAL A C 1
ATOM 757 O O . VAL A 1 102 ? 13.975 20.769 4.700 1.00 92.88 102 VAL A O 1
ATOM 760 N N . LYS A 1 103 ? 16.044 19.911 4.578 1.00 91.88 103 LYS A N 1
ATOM 761 C CA . LYS A 1 103 ? 16.290 20.404 3.220 1.00 91.88 103 LYS A CA 1
ATOM 762 C C . LYS A 1 103 ? 15.646 19.434 2.234 1.00 91.88 103 LYS A C 1
ATOM 764 O O . LYS A 1 103 ? 15.979 18.254 2.236 1.00 91.88 103 LYS A O 1
ATOM 769 N N . VAL A 1 104 ? 14.758 19.939 1.387 1.00 89.44 104 VAL A N 1
ATOM 770 C CA . VAL A 1 104 ? 14.151 19.185 0.280 1.00 89.44 104 VAL A CA 1
ATOM 771 C C . VAL A 1 104 ? 14.728 19.642 -1.057 1.00 89.44 104 VAL A C 1
ATOM 773 O O . VAL A 1 104 ? 15.336 20.713 -1.146 1.00 89.44 104 VAL A O 1
ATOM 776 N N . MET A 1 105 ? 14.550 18.838 -2.109 1.00 91.56 105 MET A N 1
ATOM 777 C CA . MET A 1 105 ? 14.878 19.278 -3.464 1.00 91.56 105 MET A CA 1
ATOM 778 C C . MET A 1 105 ? 14.005 20.479 -3.834 1.00 91.56 105 MET A C 1
ATOM 780 O O . MET A 1 105 ? 12.790 20.360 -3.964 1.00 91.56 105 MET A O 1
ATOM 784 N N . GLY A 1 106 ? 14.639 21.641 -3.985 1.00 91.94 106 GLY A N 1
ATOM 785 C CA . GLY A 1 106 ? 13.975 22.846 -4.465 1.00 91.94 106 GLY A CA 1
ATOM 786 C C . GLY A 1 106 ? 13.747 22.812 -5.974 1.00 91.94 106 GLY A C 1
ATOM 787 O O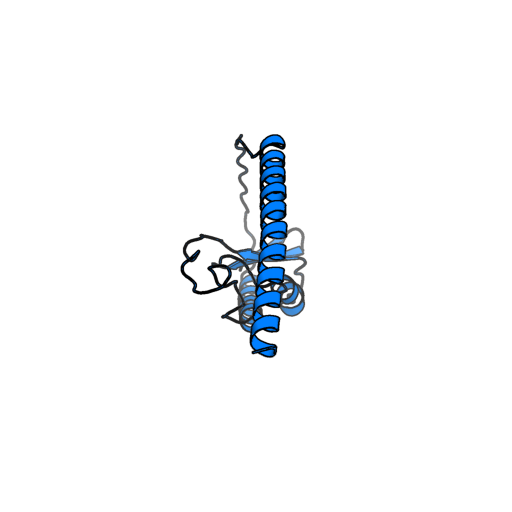 . GLY A 1 106 ? 14.356 22.023 -6.701 1.00 91.94 106 GLY A O 1
ATOM 788 N N . GLU A 1 107 ? 12.921 23.737 -6.450 1.00 94.81 107 GLU A N 1
ATOM 789 C CA . GLU A 1 107 ? 12.521 23.857 -7.856 1.00 94.81 107 GLU A CA 1
ATOM 790 C C . GLU A 1 107 ? 13.711 23.851 -8.828 1.00 94.81 107 GLU A C 1
ATOM 792 O O . GLU A 1 107 ? 13.686 23.159 -9.842 1.00 94.81 107 GLU A O 1
ATOM 797 N N . LYS A 1 108 ? 14.805 24.548 -8.487 1.00 94.56 108 LYS A N 1
ATOM 798 C CA . LYS A 1 108 ? 16.019 24.578 -9.315 1.00 94.56 108 LYS A CA 1
ATOM 799 C C . LYS A 1 108 ? 16.570 23.176 -9.588 1.00 94.56 108 LYS A C 1
ATOM 801 O O . LYS A 1 108 ? 16.900 22.873 -10.729 1.00 94.56 108 LYS A O 1
ATOM 806 N N . ILE A 1 109 ? 16.672 22.336 -8.555 1.00 93.75 109 ILE A N 1
ATOM 807 C CA . ILE A 1 109 ? 17.216 20.977 -8.686 1.00 93.75 109 ILE A CA 1
ATOM 808 C C . ILE A 1 109 ? 16.300 20.144 -9.587 1.00 93.75 109 ILE A C 1
ATOM 810 O O . ILE A 1 109 ? 16.787 19.483 -10.500 1.00 93.75 109 ILE A O 1
ATOM 814 N N . LEU A 1 110 ? 14.983 20.229 -9.385 1.00 94.44 110 LEU A N 1
ATOM 815 C CA . LEU A 1 110 ? 13.999 19.525 -10.214 1.00 94.44 110 LEU A CA 1
ATOM 816 C C . LEU A 1 110 ? 14.072 19.964 -11.686 1.00 94.44 110 LEU A C 1
ATOM 818 O O . LEU A 1 110 ? 14.110 19.122 -12.584 1.00 94.44 110 LEU A O 1
ATOM 822 N N . ASN A 1 111 ? 14.177 21.270 -11.935 1.00 95.88 111 ASN A N 1
ATOM 823 C CA . ASN A 1 111 ? 14.302 21.831 -13.279 1.00 95.88 111 ASN A CA 1
ATOM 824 C C . ASN A 1 111 ? 15.611 21.415 -13.965 1.00 95.88 111 ASN A C 1
ATOM 826 O O . ASN A 1 111 ? 15.616 21.111 -15.160 1.00 95.88 111 ASN A O 1
ATOM 830 N N . ASP A 1 112 ? 16.721 21.385 -13.226 1.00 96.12 112 ASP A N 1
ATOM 831 C CA . ASP A 1 112 ? 18.011 20.941 -13.754 1.00 96.12 112 ASP A CA 1
ATOM 832 C C . ASP A 1 112 ? 17.966 19.447 -14.126 1.00 96.12 112 ASP A C 1
ATOM 834 O O . ASP A 1 112 ? 18.395 19.086 -15.225 1.00 96.12 112 ASP A O 1
ATOM 838 N N . PHE A 1 113 ? 17.356 18.593 -13.290 1.00 95.12 113 PHE A N 1
ATOM 839 C CA . PHE A 1 113 ? 17.110 17.186 -13.633 1.00 95.12 113 PHE A CA 1
ATOM 840 C C . PHE A 1 113 ? 16.256 17.046 -14.895 1.00 95.12 113 PHE A C 1
ATOM 842 O O . PHE A 1 113 ? 16.644 16.311 -15.803 1.00 95.12 113 PHE A O 1
ATOM 849 N N . SER A 1 114 ? 15.144 17.783 -14.998 1.00 95.69 114 SER A N 1
ATOM 850 C CA . SER A 1 114 ? 14.273 17.748 -16.183 1.00 95.69 114 SER A CA 1
ATOM 851 C C . SER A 1 114 ? 15.047 18.078 -17.461 1.00 95.69 114 SER A C 1
ATOM 853 O O . SER A 1 114 ? 14.992 17.326 -18.430 1.00 95.69 114 SER A O 1
ATOM 855 N N . LYS A 1 115 ? 15.857 19.146 -17.448 1.00 97.00 115 LYS A N 1
ATOM 856 C CA . LYS A 1 115 ? 16.678 19.544 -18.606 1.00 97.00 115 LYS A CA 1
ATOM 857 C C . LYS A 1 115 ? 17.704 18.481 -18.996 1.00 97.00 115 LYS A C 1
ATOM 859 O O . LYS A 1 115 ? 17.991 18.310 -20.183 1.00 97.00 115 LYS A O 1
ATOM 864 N N . ILE A 1 116 ? 18.301 17.805 -18.015 1.00 97.00 116 ILE A N 1
ATOM 865 C CA . ILE A 1 116 ? 19.250 16.714 -18.266 1.00 97.00 116 ILE A CA 1
ATOM 866 C C . ILE A 1 116 ? 18.523 15.531 -18.914 1.00 97.00 116 ILE A C 1
ATOM 868 O O . ILE A 1 116 ? 19.002 15.023 -19.929 1.00 97.00 116 ILE A O 1
ATOM 872 N N . PHE A 1 117 ? 17.355 15.140 -18.396 1.00 95.75 117 PHE A N 1
ATOM 873 C CA . PHE A 1 117 ? 16.540 14.080 -18.992 1.00 95.75 117 PHE A CA 1
ATOM 874 C C . PHE A 1 117 ? 16.113 14.419 -20.420 1.00 95.75 117 PHE A C 1
ATOM 876 O O . PHE A 1 117 ? 16.287 13.589 -21.310 1.00 95.75 117 PHE A O 1
ATOM 883 N N . ASP A 1 118 ? 15.655 15.643 -20.682 1.00 96.62 118 ASP A N 1
ATOM 884 C CA . ASP A 1 118 ? 15.270 16.076 -22.030 1.00 96.62 118 ASP A CA 1
ATOM 885 C C . ASP A 1 118 ? 16.431 15.963 -23.023 1.00 96.62 118 ASP A C 1
ATOM 887 O O . ASP A 1 118 ? 16.267 15.461 -24.142 1.00 96.62 118 ASP A O 1
ATOM 891 N N . LYS A 1 119 ? 17.634 16.386 -22.612 1.00 96.38 119 LYS A N 1
ATOM 892 C CA . LYS A 1 119 ? 18.847 16.240 -23.428 1.00 96.38 119 LYS A CA 1
ATOM 893 C C . LYS A 1 119 ? 19.190 14.772 -23.664 1.00 96.38 119 LYS A C 1
ATOM 895 O O . LYS A 1 119 ? 19.448 14.404 -24.809 1.00 96.38 119 LYS A O 1
ATOM 900 N N . ALA A 1 120 ? 19.162 13.946 -22.619 1.00 96.88 120 ALA A N 1
ATOM 901 C CA . ALA A 1 120 ? 19.434 12.516 -22.726 1.00 96.88 120 ALA A CA 1
ATOM 902 C C . ALA A 1 120 ? 18.452 11.841 -23.697 1.00 96.88 120 ALA A C 1
ATOM 904 O O . ALA A 1 120 ? 18.878 11.220 -24.668 1.00 96.88 120 ALA A O 1
ATOM 905 N N . PHE A 1 121 ? 17.145 12.066 -23.534 1.00 95.94 121 PHE A N 1
ATOM 906 C CA . PHE A 1 121 ? 16.124 11.532 -24.434 1.00 95.94 121 PHE A CA 1
ATOM 907 C C . PHE A 1 121 ? 16.272 12.035 -25.868 1.00 95.94 121 PHE A C 1
ATOM 909 O O . PHE A 1 121 ? 16.026 11.276 -26.806 1.00 95.94 121 PHE A O 1
ATOM 916 N N . LYS A 1 122 ? 16.678 13.294 -26.071 1.00 96.75 122 LYS A N 1
ATOM 917 C CA . LYS A 1 122 ? 16.948 13.821 -27.413 1.00 96.75 122 LYS A CA 1
ATOM 918 C C . LYS A 1 122 ? 18.090 13.059 -28.084 1.00 96.75 122 LYS A C 1
ATOM 920 O O . LYS A 1 122 ? 17.931 12.643 -29.231 1.00 96.75 122 LYS A O 1
ATOM 925 N N . VAL A 1 123 ? 19.198 12.838 -27.375 1.00 96.50 123 VAL A N 1
ATOM 926 C CA . VAL A 1 123 ? 20.334 12.051 -27.880 1.00 96.50 123 VAL A C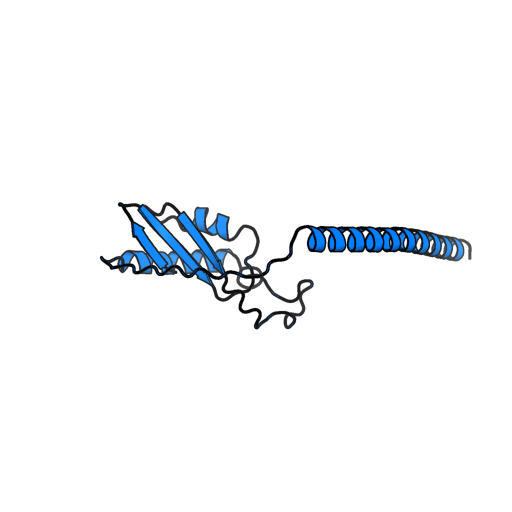A 1
ATOM 927 C C . VAL A 1 123 ? 19.904 10.612 -28.172 1.00 96.50 123 VAL A C 1
ATOM 929 O O . VAL A 1 123 ? 20.130 10.129 -29.279 1.00 96.50 123 VAL A O 1
ATOM 932 N N . THR A 1 124 ? 19.200 9.956 -27.245 1.00 96.38 124 THR A N 1
ATOM 933 C CA . THR A 1 124 ? 18.700 8.585 -27.432 1.00 96.38 124 THR A CA 1
ATOM 934 C C . THR A 1 124 ? 17.755 8.466 -28.628 1.00 96.38 124 THR A C 1
ATOM 936 O O . THR A 1 124 ? 17.876 7.522 -29.403 1.00 96.38 124 THR A O 1
ATOM 939 N N . LYS A 1 125 ? 16.846 9.428 -28.842 1.00 95.56 125 LYS A N 1
ATOM 940 C CA . LYS A 1 125 ? 15.949 9.438 -30.012 1.00 95.56 125 LYS A CA 1
ATOM 941 C C . LYS A 1 125 ? 16.713 9.566 -31.328 1.00 95.56 125 LYS A C 1
ATOM 943 O O . LYS A 1 125 ? 16.338 8.919 -32.301 1.00 95.56 125 LYS A O 1
ATOM 948 N N . ILE A 1 126 ? 17.750 10.404 -31.379 1.00 96.44 126 ILE A N 1
ATOM 949 C CA . ILE A 1 126 ? 18.587 10.554 -32.578 1.00 96.44 126 ILE A CA 1
ATOM 950 C C . ILE A 1 126 ? 19.356 9.257 -32.840 1.00 96.44 126 ILE A C 1
ATOM 952 O O . ILE A 1 126 ? 19.269 8.722 -33.941 1.00 96.44 126 ILE A O 1
ATOM 956 N N . GLY A 1 127 ? 20.030 8.714 -31.823 1.00 96.19 127 GLY A N 1
ATOM 957 C CA . GLY A 1 127 ? 20.757 7.447 -31.936 1.00 96.19 127 GLY A CA 1
ATOM 958 C C . GLY A 1 127 ? 19.854 6.288 -32.363 1.00 96.19 127 GLY A C 1
ATOM 959 O O . GLY A 1 127 ? 20.189 5.559 -33.287 1.00 96.19 127 GLY A O 1
ATOM 960 N N . GLY A 1 128 ? 18.659 6.174 -31.776 1.00 96.50 128 GLY A N 1
ATOM 961 C CA . GLY A 1 128 ? 17.680 5.151 -32.150 1.00 96.50 128 GLY A CA 1
ATOM 962 C C . GLY A 1 128 ? 17.220 5.247 -33.609 1.00 96.50 128 GLY A C 1
ATOM 963 O O . GLY A 1 128 ? 17.042 4.219 -34.256 1.00 96.50 128 GLY A O 1
ATOM 964 N N . LYS A 1 129 ? 17.077 6.462 -34.160 1.00 96.56 129 LYS A N 1
ATOM 965 C CA . LYS A 1 129 ? 16.777 6.652 -35.591 1.00 96.56 129 LYS A CA 1
ATOM 966 C C . LYS A 1 129 ? 17.925 6.188 -36.486 1.00 96.56 129 LYS A C 1
ATOM 968 O O . LYS A 1 129 ? 17.658 5.561 -37.503 1.00 96.56 129 LYS A O 1
ATOM 973 N N . ILE A 1 130 ? 19.170 6.489 -36.113 1.00 96.94 130 ILE A N 1
ATOM 974 C CA . ILE A 1 130 ? 20.361 6.062 -36.865 1.00 96.94 130 ILE A CA 1
ATOM 975 C C . ILE A 1 130 ? 20.446 4.533 -36.881 1.00 96.94 130 ILE A C 1
ATOM 977 O O . ILE A 1 130 ? 20.497 3.944 -37.956 1.00 96.94 130 ILE A O 1
ATOM 981 N N . LEU A 1 131 ? 20.337 3.893 -35.713 1.00 96.81 131 LEU A N 1
ATOM 982 C CA . LEU A 1 131 ? 20.363 2.431 -35.591 1.00 96.81 131 LEU A CA 1
ATOM 983 C C . LEU A 1 131 ? 19.247 1.753 -36.401 1.00 96.81 131 LEU A C 1
ATOM 985 O O . LEU A 1 131 ? 19.465 0.701 -36.994 1.00 96.81 131 LEU A O 1
ATOM 989 N N . LEU A 1 132 ? 18.052 2.353 -36.461 1.00 97.00 132 LEU A N 1
ATOM 990 C CA . LEU A 1 132 ? 16.954 1.836 -37.280 1.00 97.00 132 LEU A CA 1
ATOM 991 C C . LEU A 1 132 ? 17.278 1.899 -38.781 1.00 97.00 132 LEU A C 1
ATOM 993 O O . LEU A 1 132 ? 16.975 0.955 -39.507 1.00 97.00 132 LEU A O 1
ATOM 997 N N . ILE A 1 133 ? 17.888 2.994 -39.247 1.00 96.94 133 ILE A N 1
ATOM 998 C CA . ILE A 1 133 ? 18.311 3.145 -40.648 1.00 96.94 133 ILE A CA 1
ATOM 999 C C . ILE A 1 133 ? 19.382 2.104 -40.994 1.00 96.94 133 ILE A C 1
ATOM 1001 O O . ILE A 1 133 ? 19.273 1.447 -42.027 1.00 96.94 133 ILE A O 1
ATOM 1005 N N . GLU A 1 134 ? 20.377 1.916 -40.125 1.00 95.94 134 GLU A N 1
ATOM 1006 C CA . GLU A 1 134 ? 21.425 0.903 -40.304 1.00 95.94 134 GLU A CA 1
ATOM 1007 C C . GLU A 1 134 ? 20.839 -0.515 -40.359 1.00 95.94 134 GLU A C 1
ATOM 1009 O O . GLU A 1 134 ? 21.174 -1.285 -41.259 1.00 95.94 134 GLU A O 1
ATOM 1014 N N . LEU A 1 135 ? 19.901 -0.844 -39.464 1.00 96.81 135 LEU A N 1
ATOM 1015 C CA . LEU A 1 135 ? 19.209 -2.134 -39.469 1.00 96.81 135 LEU A CA 1
ATOM 1016 C C . LEU A 1 135 ? 18.445 -2.374 -40.781 1.00 96.81 135 LEU A C 1
ATOM 1018 O O . LEU A 1 135 ? 18.538 -3.457 -41.356 1.00 96.81 135 LEU A O 1
ATOM 1022 N N . LEU A 1 136 ? 17.708 -1.372 -41.275 1.00 96.69 136 LEU A N 1
ATOM 1023 C CA . LEU A 1 136 ? 16.990 -1.468 -42.550 1.00 96.69 136 LEU A CA 1
ATOM 1024 C C . LEU A 1 136 ? 17.950 -1.657 -43.731 1.00 96.69 136 LEU A C 1
ATOM 1026 O O . LEU A 1 136 ? 17.672 -2.469 -44.611 1.00 96.69 136 LEU A O 1
ATOM 1030 N N . ALA A 1 137 ? 19.088 -0.957 -43.737 1.00 95.88 137 ALA A N 1
ATOM 1031 C CA . ALA A 1 137 ? 20.107 -1.111 -44.771 1.00 95.88 137 ALA A CA 1
ATOM 1032 C C . ALA A 1 137 ? 20.690 -2.535 -44.796 1.00 95.88 137 ALA A C 1
ATOM 1034 O O . ALA A 1 137 ? 20.834 -3.115 -45.872 1.00 95.88 137 ALA A O 1
ATOM 1035 N N . ILE A 1 138 ? 20.957 -3.124 -43.623 1.00 96.75 138 ILE A N 1
ATOM 1036 C CA . ILE A 1 138 ? 21.422 -4.516 -43.497 1.00 96.75 138 ILE A CA 1
ATOM 1037 C C . ILE A 1 138 ? 20.377 -5.495 -44.050 1.00 96.75 138 ILE A C 1
ATOM 1039 O O . ILE A 1 138 ? 20.730 -6.397 -44.807 1.00 96.75 138 ILE A O 1
ATOM 1043 N N . ILE A 1 139 ? 19.094 -5.309 -43.716 1.00 96.69 139 ILE A N 1
ATOM 1044 C CA . ILE A 1 139 ? 18.005 -6.166 -44.213 1.00 96.69 139 ILE A CA 1
ATOM 1045 C C . ILE A 1 139 ? 17.914 -6.097 -45.743 1.00 96.69 139 ILE A C 1
ATOM 1047 O O . ILE A 1 139 ? 17.837 -7.133 -46.395 1.00 96.69 139 ILE A O 1
ATOM 1051 N N . VAL A 1 140 ? 17.956 -4.894 -46.325 1.00 96.69 140 VAL A N 1
ATOM 1052 C CA . VAL A 1 140 ? 17.907 -4.714 -47.786 1.00 96.69 140 VAL A CA 1
ATOM 1053 C C . VAL A 1 140 ? 19.101 -5.386 -48.465 1.00 96.69 140 VAL A C 1
ATOM 1055 O O . VAL A 1 140 ? 18.912 -6.103 -49.444 1.00 96.69 140 VAL A O 1
ATOM 1058 N N . ALA A 1 141 ? 20.314 -5.203 -47.934 1.00 95.31 141 ALA A N 1
ATOM 1059 C CA . ALA A 1 141 ? 21.513 -5.835 -48.478 1.00 95.31 141 ALA A CA 1
ATOM 1060 C C . ALA A 1 141 ? 21.436 -7.371 -48.432 1.00 95.31 141 ALA A C 1
ATOM 1062 O O . ALA A 1 141 ? 21.835 -8.021 -49.389 1.00 95.31 141 ALA A O 1
ATOM 1063 N N . ALA A 1 142 ? 20.886 -7.944 -47.358 1.00 94.56 142 ALA A N 1
ATOM 1064 C CA . ALA A 1 142 ? 20.723 -9.389 -47.214 1.00 94.56 142 ALA A CA 1
ATOM 1065 C C . ALA A 1 142 ? 19.638 -9.985 -48.129 1.00 94.56 142 ALA A C 1
ATOM 1067 O O . ALA A 1 142 ? 19.736 -11.149 -48.489 1.00 94.56 142 ALA A O 1
ATOM 1068 N N . VAL A 1 143 ? 18.604 -9.217 -48.490 1.00 94.38 143 VAL A N 1
ATOM 1069 C CA . VAL A 1 143 ? 17.544 -9.660 -49.421 1.00 94.38 143 VAL A CA 1
ATOM 1070 C C . VAL A 1 143 ? 17.997 -9.587 -50.883 1.00 94.38 143 VAL A C 1
ATOM 1072 O O . VAL A 1 143 ? 17.497 -10.336 -51.718 1.00 94.38 143 VAL A O 1
ATOM 1075 N N . LEU A 1 144 ? 18.900 -8.658 -51.202 1.00 88.94 144 LEU A N 1
ATOM 1076 C CA . LEU A 1 144 ? 19.446 -8.473 -52.550 1.00 88.94 144 LEU A CA 1
ATOM 1077 C C . LEU A 1 144 ? 20.668 -9.360 -52.850 1.00 88.94 144 LEU A C 1
ATOM 1079 O O . LEU A 1 144 ? 21.081 -9.414 -54.009 1.00 88.94 144 LEU A O 1
ATOM 1083 N N . ALA A 1 145 ? 21.252 -9.995 -51.831 1.00 74.25 145 ALA A N 1
ATOM 1084 C CA . ALA A 1 145 ? 22.338 -10.973 -51.943 1.00 74.25 145 ALA A CA 1
ATOM 1085 C C . ALA A 1 145 ? 21.789 -12.388 -52.176 1.00 74.25 145 ALA A C 1
ATOM 1087 O O . ALA A 1 145 ? 22.444 -13.138 -52.935 1.00 74.25 145 ALA A O 1
#

Foldseek 3Di:
DAWADDPQAIEAEAEDAWQAADPCLLVCLVPPLDDPRHPYHDYDYPNPCPQALVDPDPRRGDHHCRVCHSVNVSVVSSVVVVVNVVVHDDDDDDDDDDDDDDDDDDPVNVVVVVVVVVVVVVVVVVVVVVVVVVVVVVVVVVVVD

pLDDT: mean 91.41, std 7.04, range [64.5, 97.0]

Secondary structure (DSSP, 8-state):
-EEEEETTEEEEEEEESSS-BPTTHHHHHHHHS--TTEEEEEEEE----TTT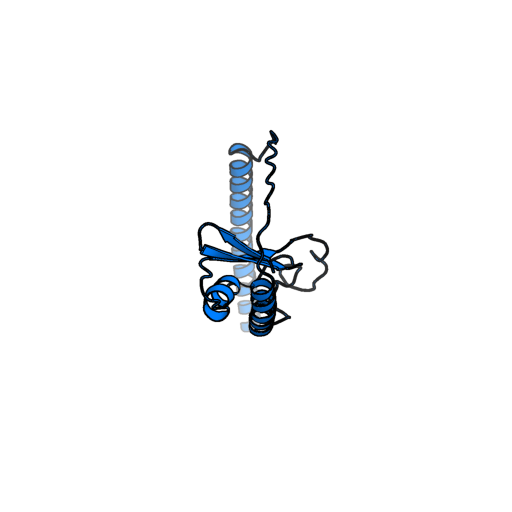TTS-STTSS--BTTTT-HHHHHHHHHHHHHHHHHT-------------------HHHHHHHHHHHHHHHHHHHHHHHHHHHHHHHHHHHHHH-